Protein AF-A0A3D2SBG7-F1 (afdb_monomer)

Organism: NCBI:txid477666

Nearest PDB structures (foldseek):
  6iei-assembly1_A-2  TM=6.820E-01  e=1.261E+00  Borreliella burgdorferi B31
  5cyb-assembly1_A-2  TM=8.378E-01  e=2.693E+00  Streptococcus pneumoniae
  5byp-assembly2_B  TM=7.070E-01  e=1.593E+00  Bacteroides eggerthii DSM 20697
  6idc-assembly1_A-2  TM=5.474E-01  e=9.421E-01  Borreliella burgdorferi
  6qlz-assembly3_C  TM=5.402E-01  e=1.190E+00  Homo sapiens

Structure (mmCIF, N/CA/C/O backbone):
data_AF-A0A3D2SBG7-F1
#
_entry.id   AF-A0A3D2SBG7-F1
#
loop_
_atom_site.group_PDB
_atom_site.id
_atom_site.type_symbol
_atom_site.label_atom_id
_atom_site.label_alt_id
_atom_site.label_comp_id
_atom_site.label_asym_id
_atom_site.label_entity_id
_atom_site.label_seq_id
_atom_site.pdbx_PDB_ins_code
_atom_site.Cartn_x
_atom_site.Cartn_y
_atom_site.Cartn_z
_atom_site.occupancy
_atom_site.B_iso_or_equiv
_atom_site.auth_seq_id
_atom_site.auth_comp_id
_atom_site.auth_asym_id
_atom_site.auth_atom_id
_atom_site.pdbx_PDB_model_num
ATOM 1 N N . MET A 1 1 ? -1.373 -34.794 -35.335 1.00 45.38 1 MET A N 1
ATOM 2 C CA . MET A 1 1 ? -0.410 -33.824 -34.764 1.00 45.38 1 MET A CA 1
ATOM 3 C C . MET A 1 1 ? -1.082 -33.116 -33.594 1.00 45.38 1 MET A C 1
ATOM 5 O O . MET A 1 1 ? -2.058 -32.423 -33.853 1.00 45.38 1 MET A O 1
ATOM 9 N N . PRO A 1 2 ? -0.664 -33.287 -32.329 1.00 51.31 2 PRO A N 1
ATOM 10 C CA . PRO A 1 2 ? -1.282 -32.552 -31.237 1.00 51.31 2 PRO A CA 1
ATOM 11 C C . PRO A 1 2 ? -0.491 -31.265 -30.981 1.00 51.31 2 PRO A C 1
ATOM 13 O O . PRO A 1 2 ? 0.709 -31.306 -30.728 1.00 51.31 2 PRO A O 1
ATOM 16 N N . LYS A 1 3 ? -1.158 -30.113 -31.015 1.00 49.06 3 LYS A N 1
ATOM 17 C CA . LYS A 1 3 ? -0.698 -28.926 -30.283 1.00 49.06 3 LYS A CA 1
ATOM 18 C C . LYS A 1 3 ? -1.863 -28.399 -29.463 1.00 49.06 3 LYS A C 1
ATOM 20 O O . LYS A 1 3 ? -2.512 -27.418 -29.804 1.00 49.06 3 LYS A O 1
ATOM 25 N N . HIS A 1 4 ? -2.133 -29.102 -28.367 1.00 56.91 4 HIS A N 1
ATOM 26 C CA . HIS A 1 4 ? -2.766 -28.478 -27.220 1.00 56.91 4 HIS A CA 1
ATOM 27 C C . HIS A 1 4 ? -1.788 -27.443 -26.663 1.00 56.91 4 HIS A C 1
ATOM 29 O O . HIS A 1 4 ? -0.700 -27.795 -26.223 1.00 56.91 4 HIS A O 1
ATOM 35 N N . SER A 1 5 ? -2.177 -26.175 -26.662 1.00 44.97 5 SER A N 1
ATOM 36 C CA . SER A 1 5 ? -1.651 -25.219 -25.694 1.00 44.97 5 SER A CA 1
ATOM 37 C C . SER A 1 5 ? -2.827 -24.415 -25.167 1.00 44.97 5 SER A C 1
ATOM 39 O O . SER A 1 5 ? -3.164 -23.342 -25.659 1.00 44.97 5 SER A O 1
ATOM 41 N N . LYS A 1 6 ?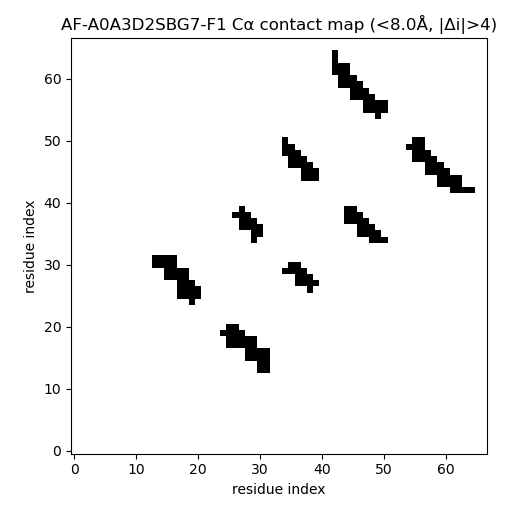 -3.529 -25.009 -24.199 1.00 53.56 6 LYS A N 1
ATOM 42 C CA . LYS A 1 6 ? -4.423 -24.265 -23.318 1.00 53.56 6 LYS A CA 1
ATOM 43 C C . LYS A 1 6 ? -3.517 -23.606 -22.283 1.00 53.56 6 LYS A C 1
ATOM 45 O O . LYS A 1 6 ? -3.102 -24.253 -21.326 1.00 53.56 6 LYS A O 1
ATOM 50 N N . ILE A 1 7 ? -3.142 -22.353 -22.517 1.00 60.06 7 ILE A N 1
ATOM 51 C CA . ILE A 1 7 ? -2.427 -21.553 -21.522 1.00 60.06 7 ILE A CA 1
ATOM 52 C C . ILE A 1 7 ? -3.438 -21.241 -20.415 1.00 60.06 7 ILE A C 1
ATOM 54 O O . ILE A 1 7 ? -4.249 -20.326 -20.544 1.00 60.06 7 ILE A O 1
ATOM 58 N N . ASN A 1 8 ? -3.416 -22.028 -19.338 1.00 55.16 8 ASN A N 1
ATOM 59 C CA . ASN A 1 8 ? -4.064 -21.658 -18.084 1.00 55.16 8 ASN A CA 1
ATOM 60 C C . ASN A 1 8 ? -3.304 -20.449 -17.531 1.00 55.16 8 ASN A C 1
ATOM 62 O O . ASN A 1 8 ? -2.245 -20.603 -16.921 1.00 55.16 8 ASN A O 1
ATOM 66 N N . ARG A 1 9 ? -3.828 -19.238 -17.752 1.00 54.34 9 ARG A N 1
ATOM 67 C CA . ARG A 1 9 ? -3.438 -18.071 -16.957 1.00 54.34 9 ARG A CA 1
ATOM 68 C C . ARG A 1 9 ? -3.904 -18.359 -15.534 1.00 54.34 9 ARG A C 1
ATOM 70 O O . ARG A 1 9 ? -5.067 -18.146 -15.218 1.00 54.34 9 ARG A O 1
ATOM 77 N N . LYS A 1 10 ? -3.029 -18.938 -14.708 1.00 51.44 10 LYS A N 1
ATOM 78 C CA . LYS A 1 10 ? -3.241 -18.947 -13.263 1.00 51.44 10 LYS A CA 1
ATOM 79 C C . LYS A 1 10 ? -3.407 -17.489 -12.859 1.00 51.44 10 LYS A C 1
ATOM 81 O O . LYS A 1 10 ? -2.528 -16.677 -13.135 1.00 51.44 10 LYS A O 1
ATOM 86 N N . GLU A 1 11 ? -4.559 -17.170 -12.296 1.00 53.78 11 GLU A N 1
ATOM 87 C CA . GLU A 1 11 ? -4.809 -15.910 -11.618 1.00 53.78 11 GLU A CA 1
ATOM 88 C C . GLU A 1 11 ? -3.716 -15.779 -10.552 1.00 53.78 11 GLU A C 1
ATOM 90 O O . GLU A 1 11 ? -3.633 -16.593 -9.631 1.00 53.78 11 GLU A O 1
ATOM 95 N N . VAL A 1 12 ? -2.765 -14.867 -10.762 1.00 60.69 12 VAL A N 1
ATOM 96 C CA . VAL A 1 12 ? -1.703 -14.625 -9.785 1.00 60.69 12 VAL A CA 1
ATOM 97 C C . VAL A 1 12 ? -2.355 -13.827 -8.669 1.00 60.69 12 VAL A C 1
ATOM 99 O O . VAL A 1 12 ? -2.440 -12.604 -8.736 1.00 60.69 12 VAL A O 1
ATOM 102 N N . THR A 1 13 ? -2.894 -14.527 -7.676 1.00 61.59 13 THR A N 1
ATOM 103 C CA . THR A 1 13 ? -3.340 -13.898 -6.439 1.00 61.59 13 THR A CA 1
ATOM 104 C C . THR A 1 13 ? -2.098 -13.389 -5.721 1.00 61.59 13 THR A C 1
ATOM 106 O O . THR A 1 13 ? -1.316 -14.176 -5.193 1.00 61.59 13 THR A O 1
ATOM 109 N N . ILE A 1 14 ? -1.889 -12.075 -5.749 1.00 72.31 14 ILE A N 1
ATOM 110 C CA . ILE A 1 14 ? -0.870 -11.422 -4.933 1.00 72.31 14 ILE A CA 1
ATOM 111 C C . ILE A 1 14 ? -1.428 -11.354 -3.511 1.00 72.31 14 ILE A C 1
ATOM 113 O O . ILE A 1 14 ? -2.413 -10.657 -3.259 1.00 72.31 14 ILE A O 1
ATOM 117 N N . SER A 1 15 ? -0.840 -12.124 -2.600 1.00 89.12 15 SER A N 1
ATOM 118 C CA . SER A 1 15 ? -1.095 -12.001 -1.166 1.00 89.12 15 SER A CA 1
ATOM 119 C C . SER A 1 15 ? -0.571 -10.660 -0.654 1.00 89.12 15 SER A C 1
ATOM 121 O O . SER A 1 15 ? 0.418 -10.123 -1.154 1.00 89.12 15 SER A O 1
ATOM 123 N N . MET A 1 16 ? -1.292 -10.109 0.322 1.00 94.75 16 MET A N 1
ATOM 124 C CA . MET A 1 16 ? -1.019 -8.806 0.918 1.00 94.75 16 MET A CA 1
ATOM 125 C C . MET A 1 16 ? -0.803 -8.983 2.420 1.00 94.75 16 MET A C 1
ATOM 127 O O . MET A 1 16 ? -1.651 -9.558 3.106 1.00 94.75 16 MET A O 1
ATOM 131 N N . ALA A 1 17 ? 0.303 -8.459 2.931 1.00 95.69 17 ALA A N 1
ATOM 132 C CA . ALA A 1 17 ? 0.653 -8.474 4.341 1.00 95.69 17 ALA A CA 1
ATOM 133 C C . ALA A 1 17 ? 0.411 -7.103 4.985 1.00 95.69 17 ALA A C 1
ATOM 135 O O . ALA A 1 17 ? 0.773 -6.064 4.434 1.00 95.69 17 ALA A O 1
ATOM 136 N N . GLU A 1 18 ? -0.173 -7.094 6.185 1.00 96.81 18 GLU A N 1
ATOM 137 C CA . GLU A 1 18 ? -0.366 -5.867 6.960 1.00 96.81 18 GLU A CA 1
ATOM 138 C C . GLU A 1 18 ? 0.986 -5.298 7.419 1.00 96.81 18 GLU A C 1
ATOM 140 O O . GLU A 1 18 ? 1.763 -5.974 8.093 1.00 96.81 18 GLU A O 1
ATOM 145 N N . VAL A 1 19 ? 1.233 -4.018 7.136 1.00 96.94 19 VAL A N 1
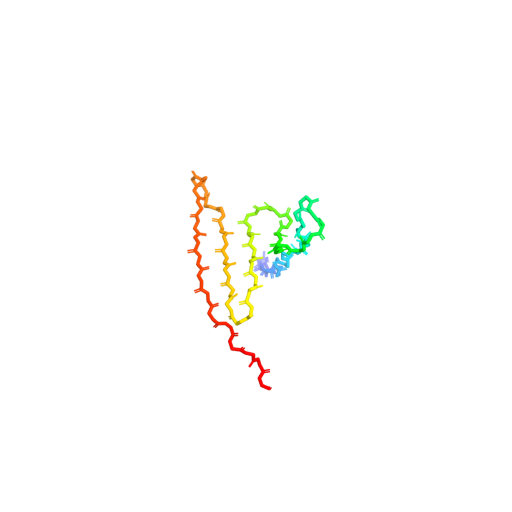ATOM 146 C CA . VAL A 1 19 ? 2.432 -3.303 7.585 1.00 96.94 19 VAL A CA 1
ATOM 147 C C . VAL A 1 19 ? 2.093 -2.339 8.718 1.00 96.94 19 VAL A C 1
ATOM 149 O O . VAL A 1 19 ? 1.149 -1.541 8.648 1.00 96.94 19 VAL A O 1
ATOM 152 N N . ARG A 1 20 ? 2.910 -2.384 9.775 1.00 97.69 20 ARG A N 1
ATOM 153 C CA . ARG A 1 20 ? 2.797 -1.528 10.962 1.00 97.69 20 ARG A CA 1
ATOM 154 C C . ARG A 1 20 ? 4.023 -0.638 11.132 1.00 97.69 20 ARG A C 1
ATOM 156 O O . ARG A 1 20 ? 5.134 -1.029 10.799 1.00 97.69 20 ARG A O 1
ATOM 163 N N . ASN A 1 21 ? 3.823 0.551 11.697 1.00 96.06 21 ASN A N 1
ATOM 164 C CA . ASN A 1 21 ? 4.928 1.4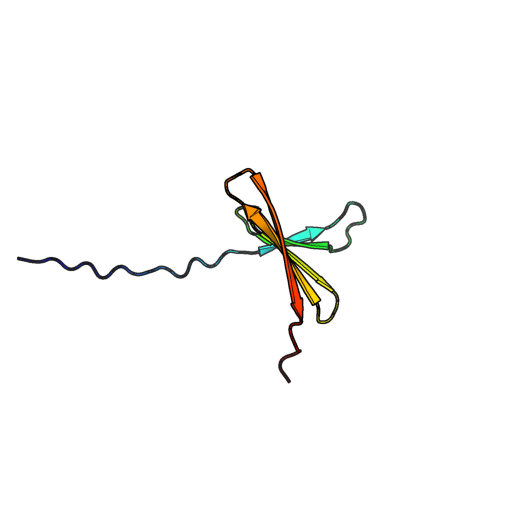26 12.094 1.00 96.06 21 ASN A CA 1
ATOM 165 C C . ASN A 1 21 ? 5.556 1.002 13.435 1.00 96.06 21 ASN A C 1
ATOM 167 O O . ASN A 1 21 ? 5.055 0.114 14.126 1.00 96.06 21 ASN A O 1
ATOM 171 N N . LEU A 1 22 ? 6.607 1.715 13.854 1.00 97.94 22 LEU A N 1
ATOM 172 C CA . LEU A 1 22 ? 7.296 1.507 15.139 1.00 97.94 22 LEU A CA 1
ATOM 173 C C . LEU A 1 22 ? 6.371 1.633 16.366 1.00 97.94 22 LEU A C 1
ATOM 175 O O . LEU A 1 22 ? 6.619 1.020 17.399 1.00 97.94 22 LEU A O 1
ATOM 179 N N . ASN A 1 23 ? 5.260 2.364 16.235 1.00 97.81 23 ASN A N 1
ATOM 180 C CA . ASN A 1 23 ? 4.226 2.499 17.264 1.00 97.81 23 ASN A CA 1
ATOM 181 C C . ASN A 1 23 ? 3.160 1.386 17.197 1.00 97.81 23 ASN A C 1
ATOM 183 O O . ASN A 1 23 ? 2.094 1.521 17.797 1.00 97.81 23 ASN A O 1
ATOM 187 N N . LYS A 1 24 ? 3.405 0.310 16.436 1.00 96.69 24 LYS A N 1
ATOM 188 C CA . LYS A 1 24 ? 2.491 -0.823 16.202 1.00 96.69 24 LYS A CA 1
ATOM 189 C C . LYS A 1 24 ? 1.146 -0.438 15.564 1.00 96.69 24 LYS A C 1
ATOM 191 O O . LYS A 1 24 ? 0.210 -1.241 15.595 1.00 96.69 24 LYS A O 1
ATOM 196 N N . LY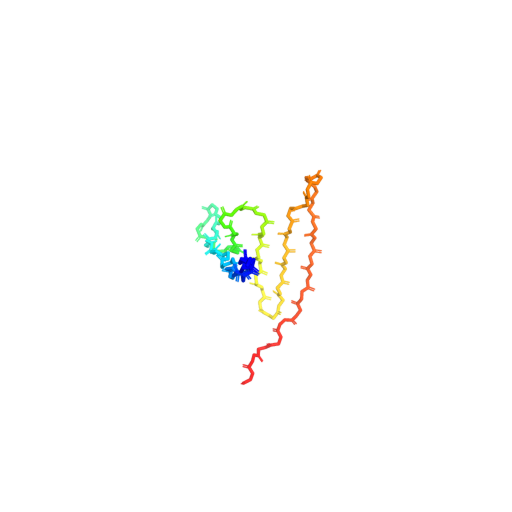S A 1 25 ? 1.027 0.752 14.964 1.00 96.56 25 LYS A N 1
ATOM 197 C CA . LYS A 1 25 ? -0.174 1.187 14.228 1.00 96.56 25 LYS A CA 1
ATOM 198 C C . LYS A 1 25 ? -0.107 0.698 12.782 1.00 96.56 25 LYS A C 1
ATOM 200 O O . LYS A 1 25 ? 0.953 0.803 12.169 1.00 96.56 25 LYS A O 1
ATOM 205 N N . ARG A 1 26 ? -1.229 0.207 12.240 1.00 95.56 26 ARG A N 1
ATOM 206 C CA . ARG A 1 26 ? -1.350 -0.166 10.819 1.00 95.56 26 ARG A CA 1
ATOM 207 C C . ARG A 1 26 ? -1.154 1.066 9.938 1.00 95.56 26 ARG A C 1
ATOM 209 O O . ARG A 1 26 ? -1.747 2.109 10.208 1.00 95.56 26 ARG A O 1
ATOM 216 N N . ILE A 1 27 ? -0.331 0.924 8.906 1.00 96.25 27 ILE A N 1
ATOM 217 C CA . ILE A 1 27 ? -0.063 1.966 7.905 1.00 96.25 27 ILE A CA 1
ATOM 218 C C . ILE A 1 27 ? -0.684 1.602 6.558 1.00 96.25 27 ILE A C 1
ATOM 220 O O . ILE A 1 27 ? -1.204 2.473 5.867 1.00 96.25 27 ILE A O 1
ATOM 224 N N . GLY A 1 28 ? -0.669 0.321 6.206 1.00 96.56 28 GLY A N 1
ATOM 225 C CA . GLY A 1 28 ? -1.160 -0.160 4.927 1.00 96.56 28 GLY A CA 1
ATOM 226 C C . GLY A 1 28 ? -0.897 -1.645 4.771 1.00 96.56 28 GLY A C 1
ATOM 227 O O . GLY A 1 28 ? -0.617 -2.333 5.755 1.00 96.56 28 GLY A O 1
ATOM 228 N N . ASP A 1 29 ? -0.974 -2.104 3.534 1.00 96.81 29 ASP A N 1
ATOM 229 C CA . ASP A 1 29 ? -0.729 -3.485 3.152 1.00 96.81 29 ASP A CA 1
ATOM 230 C C . ASP A 1 29 ? 0.333 -3.524 2.048 1.00 96.81 29 ASP A C 1
ATOM 232 O O . ASP A 1 29 ? 0.315 -2.695 1.136 1.00 96.81 29 ASP A O 1
ATOM 236 N N . MET A 1 30 ? 1.263 -4.467 2.135 1.00 96.69 30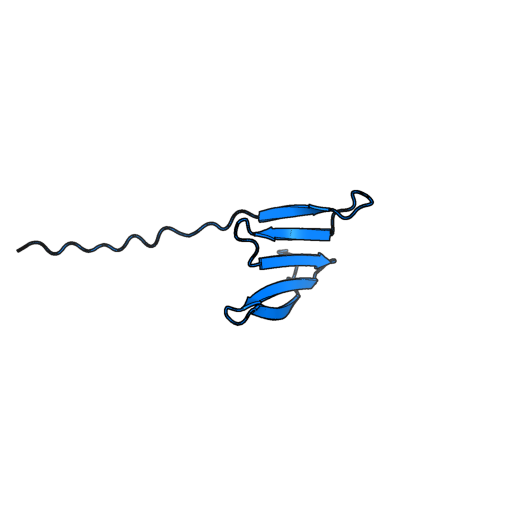 MET A N 1
ATOM 237 C CA . MET A 1 30 ? 2.346 -4.668 1.172 1.00 96.69 30 MET A CA 1
ATOM 238 C C . MET A 1 30 ? 2.158 -6.000 0.458 1.00 96.69 30 MET A C 1
ATOM 240 O O . MET A 1 30 ? 1.783 -6.981 1.094 1.00 96.69 30 MET A O 1
ATOM 244 N N . SER A 1 31 ? 2.405 -6.042 -0.847 1.00 95.44 31 SER A N 1
ATOM 245 C CA . SER A 1 31 ? 2.438 -7.298 -1.590 1.00 95.44 31 SER A CA 1
ATOM 246 C C . SER A 1 31 ? 3.632 -8.156 -1.176 1.00 95.44 31 SER A C 1
ATOM 248 O O . SER A 1 31 ? 4.689 -7.628 -0.841 1.00 95.44 31 SER A O 1
ATOM 250 N N . ASP A 1 32 ? 3.498 -9.479 -1.258 1.00 92.56 32 ASP A N 1
ATOM 251 C CA . ASP A 1 32 ? 4.590 -10.404 -0.903 1.00 92.56 32 ASP A CA 1
ATOM 252 C C . ASP A 1 32 ? 5.846 -10.245 -1.780 1.00 92.56 32 ASP A C 1
ATOM 254 O O . ASP A 1 32 ? 6.941 -10.627 -1.378 1.00 92.56 32 ASP A O 1
ATOM 258 N N . ASP A 1 33 ? 5.700 -9.692 -2.989 1.00 91.94 33 ASP A N 1
ATOM 259 C CA . ASP A 1 33 ? 6.817 -9.359 -3.882 1.00 91.94 33 ASP A CA 1
ATOM 260 C C . ASP A 1 33 ? 7.419 -7.968 -3.617 1.00 91.94 33 ASP A C 1
ATOM 262 O O . ASP A 1 33 ? 8.327 -7.548 -4.334 1.00 91.94 33 ASP A O 1
ATOM 266 N N . GLU A 1 34 ? 6.892 -7.256 -2.617 1.00 90.81 34 GLU A N 1
ATOM 267 C CA . GLU A 1 34 ? 7.279 -5.910 -2.186 1.00 90.81 34 GLU A CA 1
ATOM 268 C C . GLU A 1 34 ? 7.144 -4.832 -3.281 1.00 90.81 34 GLU A C 1
ATOM 270 O O . GLU A 1 34 ? 7.651 -3.717 -3.145 1.00 90.81 34 GLU A O 1
ATOM 275 N N . ARG A 1 35 ? 6.430 -5.125 -4.378 1.00 93.75 35 ARG A N 1
ATOM 276 C CA . ARG A 1 35 ? 6.267 -4.199 -5.513 1.00 93.75 35 ARG A CA 1
ATOM 277 C C . ARG A 1 35 ? 5.082 -3.260 -5.387 1.00 93.75 35 ARG A C 1
ATOM 279 O O . ARG A 1 35 ? 5.049 -2.257 -6.099 1.00 93.75 35 ARG A O 1
ATOM 286 N N . LEU A 1 36 ? 4.118 -3.566 -4.526 1.00 95.44 36 LEU A N 1
ATOM 287 C CA . LEU A 1 36 ? 2.899 -2.792 -4.331 1.00 95.44 36 LEU A CA 1
ATOM 288 C C . LEU A 1 36 ? 2.680 -2.524 -2.843 1.00 95.44 36 LEU A C 1
ATOM 290 O O . LEU A 1 36 ? 2.544 -3.440 -2.038 1.00 95.44 36 LEU A O 1
ATOM 294 N N . PHE A 1 37 ? 2.558 -1.248 -2.494 1.00 97.00 37 PHE A N 1
ATOM 295 C CA . PHE A 1 37 ? 2.130 -0.805 -1.176 1.00 97.00 37 PHE A CA 1
ATOM 296 C C . PHE A 1 37 ? 0.809 -0.048 -1.282 1.00 97.00 37 PHE A C 1
ATOM 298 O O . PHE A 1 37 ? 0.669 0.877 -2.085 1.00 97.00 37 PHE A O 1
ATOM 305 N N . VAL A 1 38 ? -0.167 -0.435 -0.468 1.00 97.00 38 VAL A N 1
ATOM 306 C CA . VAL A 1 38 ? -1.518 0.125 -0.486 1.00 97.00 38 VAL A CA 1
ATOM 307 C C . VAL A 1 38 ? -1.823 0.778 0.851 1.00 97.00 38 VAL A C 1
ATOM 309 O O . VAL A 1 38 ? -1.787 0.138 1.899 1.00 97.00 38 VAL A O 1
ATOM 312 N N . ILE A 1 39 ? -2.182 2.057 0.810 1.00 97.19 39 ILE A N 1
ATOM 313 C CA . ILE A 1 39 ? -2.678 2.812 1.960 1.00 97.19 39 ILE A CA 1
ATOM 314 C C . ILE A 1 39 ? -4.153 3.102 1.715 1.00 97.19 39 ILE A C 1
ATOM 316 O O . ILE A 1 39 ? -4.510 3.685 0.692 1.00 97.19 39 ILE A O 1
ATOM 320 N N . LYS A 1 40 ? -5.014 2.747 2.669 1.00 94.38 40 LYS A N 1
ATOM 321 C CA . LYS A 1 40 ? -6.437 3.095 2.630 1.00 94.38 40 LYS A CA 1
ATOM 322 C C . LYS A 1 40 ? -6.772 4.057 3.762 1.00 94.38 40 LYS A C 1
ATOM 324 O O . LYS A 1 40 ? -6.678 3.699 4.934 1.00 94.38 40 LYS A O 1
ATOM 329 N N . ILE A 1 41 ? -7.201 5.264 3.407 1.00 93.56 41 ILE A N 1
ATOM 330 C CA . ILE A 1 41 ? -7.696 6.273 4.346 1.00 93.56 41 ILE A CA 1
ATOM 331 C C . ILE A 1 41 ? -9.099 6.664 3.893 1.00 93.56 41 ILE A C 1
ATOM 333 O O . ILE A 1 41 ? -9.264 7.341 2.882 1.00 93.56 41 ILE A O 1
ATOM 337 N N . LYS A 1 42 ? -10.111 6.251 4.666 1.00 90.88 42 LYS A N 1
ATOM 338 C CA . LYS A 1 42 ? -11.533 6.419 4.322 1.00 90.88 42 LYS A CA 1
ATOM 339 C C . LYS A 1 42 ? -11.849 5.807 2.943 1.00 90.88 42 LYS A C 1
ATOM 341 O O . LYS A 1 42 ? -11.615 4.616 2.743 1.00 90.88 42 LYS A O 1
ATOM 346 N N . ASP A 1 43 ? -12.378 6.614 2.030 1.00 92.56 43 ASP A N 1
ATOM 347 C CA . ASP A 1 43 ? -12.705 6.304 0.639 1.00 92.56 43 ASP A CA 1
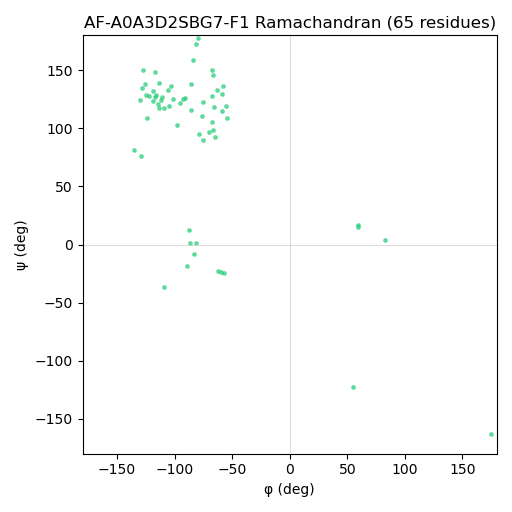ATOM 348 C C . ASP A 1 43 ? -11.496 6.430 -0.299 1.00 92.56 43 ASP A C 1
ATOM 350 O O . ASP A 1 43 ? -11.586 6.035 -1.452 1.00 92.56 43 ASP A O 1
ATOM 354 N N . CYS A 1 44 ? -10.354 6.943 0.163 1.00 94.44 44 CYS A N 1
ATOM 355 C CA . CYS A 1 44 ? -9.166 7.119 -0.666 1.00 94.44 44 CYS A CA 1
ATOM 356 C C . CYS A 1 44 ? -8.200 5.938 -0.520 1.00 94.44 44 CYS A C 1
ATOM 358 O O . CYS A 1 44 ? -7.695 5.644 0.569 1.00 94.44 44 CYS A O 1
ATOM 360 N N . VAL A 1 45 ? -7.906 5.288 -1.641 1.00 96.25 45 VAL A N 1
ATOM 361 C CA . VAL A 1 45 ? -6.876 4.263 -1.782 1.00 96.25 45 VAL A CA 1
ATOM 362 C C . VAL A 1 45 ? -5.686 4.876 -2.505 1.00 96.25 45 VAL A C 1
ATOM 364 O O . VAL A 1 45 ? -5.791 5.313 -3.646 1.00 96.25 45 VAL A O 1
ATOM 367 N N . THR A 1 46 ? -4.538 4.894 -1.839 1.00 97.75 46 THR A N 1
ATOM 368 C CA . THR A 1 46 ? -3.255 5.253 -2.445 1.00 97.75 46 THR A CA 1
ATOM 369 C C . THR A 1 46 ? -2.479 3.981 -2.743 1.00 97.75 46 THR A C 1
ATOM 371 O O . THR A 1 46 ? -2.268 3.171 -1.841 1.00 97.75 46 THR A O 1
ATOM 374 N N . ARG A 1 47 ? -2.049 3.805 -3.994 1.00 97.38 47 ARG A N 1
ATOM 375 C CA . ARG A 1 47 ? -1.190 2.693 -4.415 1.00 97.38 47 ARG A CA 1
ATOM 376 C C . ARG A 1 47 ? 0.174 3.235 -4.799 1.00 97.38 47 ARG A C 1
ATOM 378 O O . ARG A 1 47 ? 0.265 4.102 -5.665 1.00 97.38 47 ARG A O 1
ATOM 385 N N . ILE A 1 48 ? 1.208 2.706 -4.167 1.00 97.50 48 ILE A N 1
ATOM 386 C CA . ILE A 1 48 ? 2.609 2.994 -4.454 1.00 97.50 48 ILE A CA 1
ATOM 387 C C . ILE A 1 48 ? 3.173 1.739 -5.107 1.00 97.50 48 ILE A C 1
ATOM 389 O O . ILE A 1 48 ? 3.147 0.670 -4.505 1.00 97.50 48 ILE A O 1
ATOM 393 N N . THR A 1 49 ? 3.621 1.849 -6.352 1.00 97.06 49 THR A N 1
ATOM 394 C CA . THR A 1 49 ? 4.153 0.725 -7.130 1.00 97.06 49 THR A CA 1
ATOM 395 C C . THR A 1 49 ? 5.603 0.990 -7.491 1.00 97.06 49 THR A C 1
ATOM 397 O O . THR A 1 49 ? 5.915 2.067 -7.998 1.00 97.06 49 THR A O 1
ATOM 400 N N . VAL A 1 50 ? 6.475 0.011 -7.267 1.00 95.94 50 VAL A N 1
ATOM 401 C CA . VAL A 1 50 ? 7.865 0.065 -7.731 1.00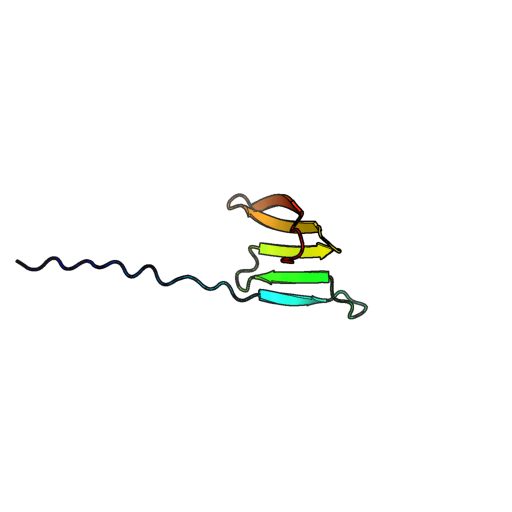 95.94 50 VAL A CA 1
ATOM 402 C C . VAL A 1 50 ? 7.887 -0.205 -9.231 1.00 95.94 50 VAL A C 1
ATOM 404 O O . VAL A 1 50 ? 7.412 -1.243 -9.698 1.00 95.94 50 VAL A O 1
ATOM 407 N N . THR A 1 51 ? 8.425 0.727 -10.004 1.00 94.81 51 THR A N 1
ATOM 408 C CA . THR A 1 51 ? 8.643 0.544 -11.441 1.00 94.81 51 THR A CA 1
ATOM 409 C C . THR A 1 51 ? 9.963 -0.195 -11.691 1.00 94.81 51 THR A C 1
ATOM 411 O O . THR A 1 51 ? 10.850 -0.197 -10.837 1.00 94.81 51 THR A O 1
ATOM 414 N N . PRO A 1 52 ? 10.147 -0.841 -12.860 1.00 92.19 52 PRO A N 1
ATOM 415 C CA . PRO A 1 52 ? 11.368 -1.602 -13.151 1.00 92.19 52 PRO A CA 1
ATOM 416 C C . PRO A 1 52 ? 12.668 -0.786 -13.111 1.00 92.19 52 PRO A C 1
ATOM 418 O O . PRO A 1 52 ? 13.737 -1.355 -12.918 1.00 92.19 52 PRO A O 1
ATOM 421 N N . ASP A 1 53 ? 12.580 0.531 -13.299 1.00 93.56 53 ASP A N 1
ATOM 422 C CA . ASP A 1 53 ? 13.706 1.468 -13.208 1.00 93.56 53 ASP A CA 1
ATOM 423 C C . ASP A 1 53 ? 14.051 1.875 -11.762 1.00 93.56 53 ASP A C 1
ATOM 425 O O . ASP A 1 53 ? 14.969 2.662 -11.542 1.00 93.56 53 A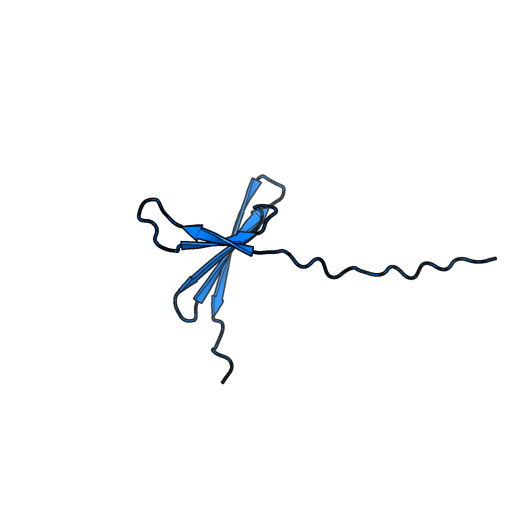SP A O 1
ATOM 429 N N . GLY A 1 54 ? 13.335 1.332 -10.773 1.00 88.06 54 GLY A N 1
ATOM 430 C CA . GLY A 1 54 ? 13.539 1.610 -9.354 1.00 88.06 54 GLY A CA 1
ATOM 431 C C . GLY A 1 54 ? 12.864 2.889 -8.858 1.00 88.06 54 GLY A C 1
ATOM 432 O O . GLY A 1 54 ? 13.032 3.235 -7.689 1.00 88.06 54 GLY A O 1
ATOM 433 N N . THR A 1 55 ? 12.100 3.591 -9.702 1.00 95.50 55 THR A N 1
ATOM 434 C CA . THR A 1 55 ? 11.272 4.719 -9.255 1.00 95.50 55 THR A CA 1
ATOM 435 C C . THR A 1 55 ? 9.943 4.243 -8.650 1.00 95.50 55 THR A C 1
ATOM 437 O O . THR A 1 55 ? 9.632 3.049 -8.609 1.00 95.50 55 THR A O 1
ATOM 440 N N . LEU A 1 56 ? 9.177 5.177 -8.077 1.00 96.56 56 LEU A N 1
ATOM 441 C CA . LEU A 1 56 ? 7.881 4.892 -7.463 1.00 96.56 56 LEU A CA 1
ATOM 442 C C . LEU A 1 56 ? 6.777 5.588 -8.250 1.00 96.56 56 LEU A C 1
ATOM 444 O O . LEU A 1 56 ? 6.744 6.815 -8.336 1.00 96.56 56 LEU A O 1
ATOM 448 N N . ASN A 1 57 ? 5.834 4.807 -8.763 1.00 97.19 57 ASN A N 1
ATOM 449 C CA . ASN A 1 57 ? 4.592 5.328 -9.308 1.00 97.19 57 ASN A CA 1
ATOM 450 C C . ASN A 1 57 ? 3.529 5.387 -8.206 1.00 97.19 57 ASN A C 1
ATOM 452 O O . ASN A 1 57 ? 3.249 4.376 -7.559 1.00 97.19 57 ASN A O 1
ATOM 456 N N . ILE A 1 58 ? 2.921 6.555 -8.003 1.00 97.25 58 ILE A N 1
ATOM 457 C CA . ILE A 1 58 ? 1.917 6.777 -6.958 1.00 97.25 58 ILE A CA 1
ATOM 458 C C . ILE A 1 58 ? 0.593 7.145 -7.615 1.00 97.25 58 ILE A C 1
ATOM 460 O O . ILE A 1 58 ? 0.521 8.072 -8.417 1.00 97.25 58 ILE A O 1
ATOM 464 N N . THR A 1 59 ? -0.466 6.422 -7.260 1.00 97.75 59 THR A N 1
ATOM 465 C CA . THR A 1 59 ? -1.824 6.686 -7.748 1.00 97.75 59 THR A CA 1
ATOM 466 C C . THR A 1 59 ? -2.798 6.804 -6.588 1.00 97.75 59 THR A C 1
ATOM 468 O O . THR A 1 59 ? -2.615 6.172 -5.545 1.00 97.75 59 THR A O 1
ATOM 471 N N . HIS A 1 60 ? -3.843 7.607 -6.784 1.00 97.19 60 HIS A N 1
ATOM 472 C CA . HIS A 1 60 ? -4.917 7.807 -5.819 1.00 97.19 60 HIS A CA 1
ATOM 473 C C . HIS A 1 60 ? -6.251 7.494 -6.486 1.00 97.19 60 HIS A C 1
ATOM 475 O O . HIS A 1 60 ? -6.557 8.023 -7.552 1.00 97.19 60 HIS A O 1
ATOM 481 N N . GLU A 1 61 ? -7.048 6.651 -5.846 1.00 95.06 61 GLU A N 1
ATOM 482 C CA . GLU A 1 61 ? -8.380 6.279 -6.302 1.00 95.06 61 GLU A CA 1
ATOM 483 C C . GLU A 1 61 ? -9.372 6.488 -5.162 1.00 95.06 61 GLU A C 1
ATOM 485 O O . GLU A 1 61 ? -9.111 6.085 -4.027 1.00 95.06 61 GLU A O 1
ATOM 490 N N . ARG A 1 62 ? -10.519 7.105 -5.458 1.00 94.38 62 ARG A N 1
ATOM 491 C CA . ARG A 1 62 ? -11.659 7.070 -4.544 1.00 94.38 62 ARG A CA 1
ATOM 492 C C . ARG A 1 62 ? -12.4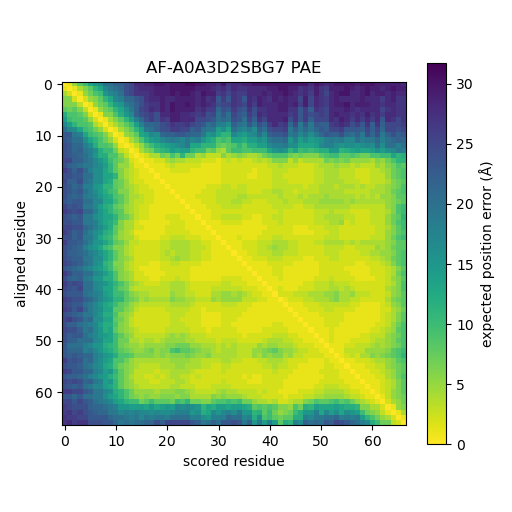54 5.806 -4.820 1.00 94.38 62 ARG A C 1
ATOM 494 O O . ARG A 1 62 ? -13.000 5.656 -5.906 1.00 94.38 62 ARG A O 1
ATOM 501 N N . VAL A 1 63 ? -12.507 4.914 -3.843 1.00 87.94 63 VAL A N 1
ATOM 502 C CA . VAL A 1 63 ? -13.331 3.711 -3.897 1.00 87.94 63 VAL A CA 1
ATOM 503 C C . VAL A 1 63 ? -14.604 4.026 -3.132 1.00 87.94 63 VAL A C 1
ATOM 505 O O . VAL A 1 63 ? -14.595 4.086 -1.898 1.00 87.94 63 VAL A O 1
ATOM 508 N N . GLU A 1 64 ? -15.683 4.282 -3.871 1.00 81.56 64 GLU A N 1
ATOM 509 C CA . GLU A 1 64 ? -17.003 4.423 -3.266 1.00 81.56 64 GLU A CA 1
ATOM 510 C C . GLU A 1 64 ? -17.339 3.133 -2.501 1.00 81.56 64 GLU A C 1
ATOM 512 O O . GLU A 1 64 ? -17.050 2.031 -2.986 1.00 81.56 64 GLU A O 1
ATOM 517 N N . PRO A 1 65 ? -17.885 3.229 -1.278 1.00 69.25 65 PRO A N 1
ATOM 518 C CA . PRO A 1 65 ? -18.346 2.046 -0.575 1.00 69.25 65 PRO A CA 1
ATOM 519 C C . PRO A 1 65 ? -19.415 1.360 -1.428 1.00 69.25 65 PRO A C 1
ATOM 521 O O . PRO A 1 65 ? -20.355 2.008 -1.882 1.00 69.25 65 PRO A O 1
ATOM 524 N N . VAL A 1 66 ? -19.256 0.052 -1.650 1.00 69.19 66 VAL A N 1
ATOM 525 C CA . VAL A 1 66 ? -20.319 -0.766 -2.242 1.00 69.19 66 VAL A CA 1
ATOM 526 C C . VAL A 1 66 ? -21.526 -0.641 -1.312 1.00 69.19 66 VAL A C 1
ATOM 528 O O . VAL A 1 66 ? -21.417 -0.993 -0.135 1.00 69.19 66 VAL A O 1
ATOM 531 N N . ALA A 1 67 ? -22.596 -0.034 -1.828 1.00 56.47 67 ALA A N 1
ATOM 532 C CA . ALA A 1 67 ? -23.851 0.200 -1.118 1.00 56.47 67 ALA A CA 1
ATOM 533 C C . ALA A 1 67 ? -24.547 -1.110 -0.727 1.00 56.47 67 ALA A C 1
ATOM 535 O O . ALA A 1 67 ? -24.420 -2.098 -1.489 1.00 56.47 67 ALA A O 1
#

Radius of gyration: 17.11 Å; Cα contacts (8 Å, |Δi|>4): 92; chains: 1; bounding box: 38×42×52 Å

Secondary structure (DSSP, 8-state):
---------------EEEEE-TTS-EEEEEETTSSEEEEEETTEEEEEEE-TTS-EEEEEEE-----

Foldseek 3Di:
DDDDDPPPPDPPPFDWAFDADPVRHTQFIATPVRQWTWGDDPQKIWIWGQDPVRDTDIDIDRHDPPD

Mean predicted aligned error: 9.25 Å

pLDDT: mean 85.24, std 17.26, range [44.97, 97.94]

Sequence (67 aa):
MPKHSKINRKEVTISMAEVRNLNKKRIGDMSDDERLFVIKIKDCVTRITVTPDGTLNITHERVEPVA

Solvent-accessible surface area (backbone atoms only — not comparable to full-atom values): 4341 Å² total; per-residue (Å²): 136,88,80,86,77,81,79,76,78,72,80,80,79,76,55,70,44,82,38,60,49,99,85,71,45,80,64,32,36,33,30,83,83,70,42,40,38,38,34,73,57,91,48,37,38,36,41,40,31,59,42,98,89,72,48,77,49,76,49,78,43,78,53,77,77,85,127